Protein AF-A0A089P362-F1 (afdb_monomer_lite)

Secondary structure (DSSP, 8-state):
----TT-HHHHHHHHHHHHHHHHHHH-HHHHHHHHHHHHHHHHHHHHHHHHHHHHHHHHHHSPPTTS----TTTT-S------------

Structure (mmCIF, N/CA/C/O backbone):
data_AF-A0A089P362-F1
#
_entry.id   AF-A0A089P362-F1
#
loop_
_atom_site.group_PDB
_atom_site.id
_atom_site.type_symbol
_atom_site.label_atom_id
_atom_site.label_alt_id
_atom_site.label_comp_id
_atom_site.label_asym_id
_atom_site.label_entity_id
_atom_site.label_seq_id
_atom_site.pdbx_PDB_ins_code
_atom_site.Cartn_x
_atom_site.Cartn_y
_atom_site.Cartn_z
_atom_site.occupancy
_atom_site.B_iso_or_equiv
_atom_site.auth_seq_id
_atom_site.auth_comp_id
_atom_site.auth_asym_id
_atom_site.auth_atom_id
_atom_site.pdbx_PDB_model_num
ATOM 1 N N . MET A 1 1 ? -12.204 24.222 -14.618 1.00 44.59 1 MET A N 1
ATOM 2 C CA . MET A 1 1 ? -11.526 23.920 -13.343 1.00 44.59 1 MET A CA 1
ATOM 3 C C . MET A 1 1 ? -12.175 22.655 -12.802 1.00 44.59 1 MET A C 1
ATOM 5 O O . MET A 1 1 ? -13.266 22.735 -12.254 1.00 44.59 1 MET A O 1
ATOM 9 N N . ALA A 1 2 ? -11.630 21.481 -13.129 1.00 49.44 2 ALA A N 1
ATOM 10 C CA . ALA A 1 2 ? -12.144 20.236 -12.561 1.00 49.44 2 ALA A CA 1
ATOM 11 C C . ALA A 1 2 ? -11.800 20.245 -11.063 1.00 49.44 2 ALA A C 1
ATOM 13 O O . ALA A 1 2 ? -10.680 20.636 -10.739 1.00 49.44 2 ALA A O 1
ATOM 14 N N . PRO A 1 3 ? -12.730 19.909 -10.154 1.00 48.78 3 PRO A N 1
ATOM 15 C CA . PRO A 1 3 ? -12.410 19.848 -8.735 1.00 48.78 3 PRO A CA 1
ATOM 16 C C . PRO A 1 3 ? -11.255 18.864 -8.535 1.00 48.78 3 PRO A C 1
ATOM 18 O O . PRO A 1 3 ? -11.291 17.768 -9.103 1.00 48.78 3 PRO A O 1
ATOM 21 N N . ASP A 1 4 ? -10.248 19.272 -7.758 1.00 57.28 4 ASP A N 1
ATOM 22 C CA . ASP A 1 4 ? -9.077 18.485 -7.357 1.00 57.28 4 ASP A CA 1
ATOM 23 C C . ASP A 1 4 ? -9.515 17.227 -6.597 1.00 57.28 4 ASP A C 1
ATOM 25 O O . ASP A 1 4 ? -9.469 17.121 -5.375 1.00 57.28 4 ASP A O 1
ATOM 29 N N . THR A 1 5 ? -9.996 16.246 -7.352 1.00 57.88 5 THR A N 1
ATOM 30 C CA . THR A 1 5 ? -10.520 14.968 -6.855 1.00 57.88 5 THR A CA 1
ATOM 31 C C . THR A 1 5 ? -9.362 14.024 -6.481 1.00 57.88 5 THR A C 1
ATOM 33 O O . THR A 1 5 ? -9.582 12.870 -6.144 1.00 57.88 5 THR A O 1
ATOM 36 N N . HIS A 1 6 ? -8.118 14.506 -6.567 1.00 67.56 6 HIS A N 1
ATOM 37 C CA . HIS A 1 6 ? -6.874 13.744 -6.447 1.00 67.56 6 HIS A CA 1
ATOM 38 C C . HIS A 1 6 ? -5.858 14.410 -5.507 1.00 67.56 6 HIS A C 1
ATOM 40 O O . HIS A 1 6 ? -4.665 14.176 -5.656 1.00 67.56 6 HIS A O 1
ATOM 46 N N . ASP A 1 7 ? -6.297 15.235 -4.551 1.00 88.19 7 ASP A N 1
ATOM 47 C CA . ASP A 1 7 ? -5.403 15.692 -3.482 1.00 88.19 7 ASP A CA 1
ATOM 48 C C . ASP A 1 7 ? -5.029 14.495 -2.574 1.00 88.19 7 ASP A C 1
ATOM 50 O O . ASP A 1 7 ? -5.902 13.972 -1.866 1.00 88.19 7 ASP A O 1
ATOM 54 N N . PRO A 1 8 ? -3.767 14.019 -2.596 1.00 87.50 8 PRO A N 1
ATOM 55 C CA . PRO A 1 8 ? -3.350 12.847 -1.831 1.00 87.50 8 PRO A CA 1
ATOM 56 C C . PRO A 1 8 ? -3.483 13.065 -0.325 1.00 87.50 8 PRO A C 1
ATOM 58 O O . PRO A 1 8 ? -3.871 12.142 0.395 1.00 87.50 8 PRO A O 1
ATOM 61 N N . ASP A 1 9 ? -3.220 14.284 0.146 1.00 90.94 9 ASP A N 1
ATOM 62 C CA . ASP A 1 9 ? -3.255 14.614 1.568 1.00 90.94 9 ASP A CA 1
ATOM 63 C C . ASP A 1 9 ? -4.688 14.523 2.095 1.00 90.94 9 ASP A C 1
ATOM 65 O O . ASP A 1 9 ? -4.941 13.961 3.166 1.00 90.94 9 ASP A O 1
ATOM 69 N N . ARG A 1 10 ? -5.655 14.973 1.288 1.00 92.62 10 ARG A N 1
ATOM 70 C CA . ARG A 1 10 ? -7.082 14.828 1.588 1.00 92.62 10 ARG A CA 1
ATOM 71 C C . ARG A 1 10 ? -7.512 13.364 1.663 1.00 92.62 10 ARG A C 1
ATOM 73 O O . ARG A 1 10 ? -8.237 12.992 2.582 1.00 92.62 10 ARG A O 1
ATOM 80 N N . ILE A 1 11 ? -7.064 12.529 0.726 1.00 91.31 11 ILE A N 1
ATOM 81 C CA . ILE A 1 11 ? -7.401 11.095 0.703 1.00 91.31 11 ILE A CA 1
ATOM 82 C C . ILE A 1 11 ? -6.836 10.390 1.941 1.00 91.31 11 ILE A C 1
ATOM 84 O O . ILE A 1 11 ? -7.536 9.604 2.584 1.00 91.31 11 ILE A O 1
ATOM 88 N N . ILE A 1 12 ? -5.588 10.694 2.307 1.00 91.69 12 ILE A N 1
ATOM 89 C CA . ILE A 1 12 ? -4.954 10.158 3.515 1.00 91.69 12 ILE A CA 1
ATOM 90 C C . ILE A 1 12 ? -5.737 10.601 4.757 1.00 91.69 12 ILE A C 1
ATOM 92 O O . ILE A 1 12 ? -6.080 9.762 5.594 1.00 91.69 12 ILE A O 1
ATOM 96 N N . GLY A 1 13 ? -6.082 11.888 4.848 1.00 94.94 13 GLY A N 1
ATOM 97 C CA . GLY A 1 13 ? -6.909 12.428 5.928 1.00 94.94 13 GLY A CA 1
ATOM 98 C C . GLY A 1 13 ? -8.245 11.694 6.072 1.00 94.94 13 GLY A C 1
ATOM 99 O O . GLY A 1 13 ? -8.601 11.264 7.171 1.00 94.94 13 GLY A O 1
ATOM 100 N N . ASP A 1 14 ? -8.942 11.453 4.960 1.00 95.44 14 ASP A N 1
ATOM 101 C CA . ASP A 1 14 ? -10.210 10.720 4.944 1.00 95.44 14 ASP A CA 1
ATOM 102 C C . ASP A 1 14 ? -10.061 9.272 5.440 1.00 95.44 14 ASP A C 1
ATOM 104 O O . ASP A 1 14 ? -10.926 8.780 6.176 1.00 9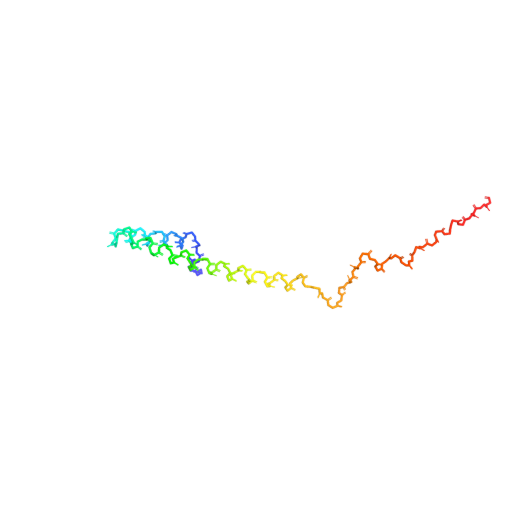5.44 14 ASP A O 1
ATOM 108 N N . ILE A 1 15 ? -8.969 8.582 5.090 1.00 94.38 15 ILE A N 1
ATOM 109 C CA . ILE A 1 15 ? -8.678 7.230 5.594 1.00 94.38 15 ILE A CA 1
ATOM 110 C C . ILE A 1 15 ? -8.514 7.259 7.118 1.00 94.38 15 ILE A C 1
ATOM 112 O O . ILE A 1 15 ? -9.149 6.462 7.814 1.00 94.38 15 ILE A O 1
ATOM 116 N N . PHE A 1 16 ? -7.729 8.195 7.658 1.00 94.56 16 PHE A N 1
ATOM 117 C CA . PHE A 1 16 ? -7.536 8.323 9.107 1.00 94.56 16 PHE A CA 1
ATOM 118 C C . PHE A 1 16 ? -8.832 8.668 9.844 1.00 94.56 16 PHE A C 1
ATOM 120 O O . PHE A 1 16 ? -9.142 8.043 10.861 1.00 94.56 16 PHE A O 1
ATOM 127 N N . CYS A 1 17 ? -9.635 9.594 9.314 1.00 96.12 17 CYS A N 1
ATOM 128 C CA . CYS A 1 17 ? -10.943 9.916 9.880 1.00 96.12 17 CYS A CA 1
ATOM 129 C C . CYS A 1 17 ? -11.860 8.686 9.931 1.00 96.12 17 CYS A C 1
ATOM 131 O O . CYS A 1 17 ? -12.521 8.446 10.944 1.00 96.12 17 CYS A O 1
ATOM 133 N N . ARG A 1 18 ? -11.889 7.875 8.867 1.00 94.81 18 ARG A N 1
ATOM 134 C CA . ARG A 1 18 ? -12.688 6.639 8.823 1.00 94.81 18 ARG A CA 1
ATOM 135 C C . ARG A 1 18 ? -12.185 5.592 9.814 1.00 94.81 18 ARG A C 1
ATOM 137 O O . ARG A 1 18 ? -13.003 4.952 10.469 1.00 94.81 18 ARG A O 1
ATOM 144 N N . LEU A 1 19 ? -10.870 5.445 9.967 1.00 94.56 19 LEU A N 1
ATOM 145 C CA . LEU A 1 19 ? -10.282 4.545 10.960 1.00 94.56 19 LEU A CA 1
ATOM 146 C C . LEU A 1 19 ? -10.621 4.987 12.393 1.00 94.56 19 LEU A C 1
ATOM 148 O O . LEU A 1 19 ? -11.034 4.149 13.192 1.00 94.56 19 LEU A O 1
ATOM 152 N N . SER A 1 20 ? -10.550 6.286 12.710 1.00 94.25 20 SER A N 1
ATOM 153 C CA . SER A 1 20 ? -10.949 6.790 14.039 1.00 94.25 20 SER A CA 1
ATOM 154 C C . SER A 1 20 ? -12.417 6.496 14.339 1.00 94.25 20 SER A C 1
ATOM 156 O O . SER A 1 20 ? -12.736 5.964 15.400 1.00 94.25 20 SER A O 1
ATOM 158 N N . ARG A 1 21 ? -13.312 6.751 13.376 1.00 95.12 21 ARG A N 1
ATOM 159 C CA . ARG A 1 21 ? -14.744 6.439 13.521 1.00 95.12 21 ARG A CA 1
ATOM 160 C C . ARG A 1 21 ? -15.003 4.942 13.677 1.00 95.12 21 ARG A C 1
ATOM 162 O O . ARG A 1 21 ? -15.890 4.556 14.433 1.00 95.12 21 ARG A O 1
ATOM 169 N N . CYS A 1 22 ? -14.236 4.099 12.982 1.00 94.00 22 CYS A N 1
ATOM 170 C CA . CYS A 1 22 ? -14.303 2.646 13.128 1.00 94.00 22 CYS A CA 1
ATOM 171 C C . CYS A 1 22 ? -13.951 2.221 14.560 1.00 94.00 22 CYS A C 1
ATOM 173 O O . CYS A 1 22 ? -14.704 1.465 15.168 1.00 94.00 22 CYS A O 1
ATOM 175 N N . ARG A 1 23 ? -12.874 2.777 15.132 1.00 94.12 23 ARG A N 1
ATOM 176 C CA . ARG A 1 23 ? -12.504 2.552 16.536 1.00 94.12 23 ARG A CA 1
ATOM 177 C C . ARG A 1 23 ? -13.617 2.974 17.492 1.00 94.12 23 ARG A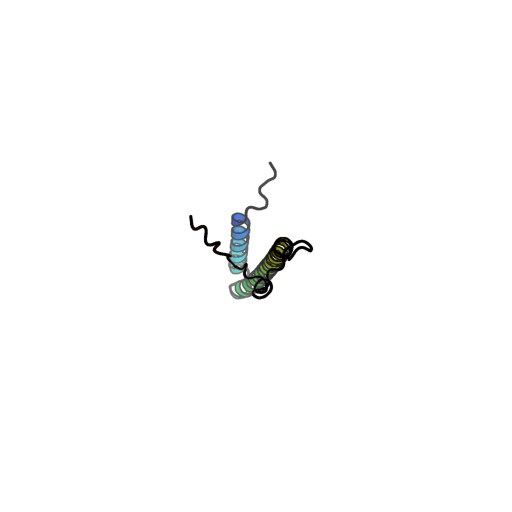 C 1
ATOM 179 O O . ARG A 1 23 ? -13.975 2.213 18.382 1.00 94.12 23 ARG A O 1
ATOM 186 N N . GLU A 1 24 ? -14.168 4.170 17.299 1.00 95.94 24 GLU A N 1
ATOM 187 C CA . GLU A 1 24 ? -15.233 4.715 18.153 1.00 95.94 24 GLU A CA 1
ATOM 188 C C . GLU A 1 24 ? -16.528 3.893 18.075 1.00 95.94 24 GLU A C 1
ATOM 190 O O . GLU A 1 24 ? -17.193 3.704 19.088 1.00 95.94 24 GLU A O 1
ATOM 195 N N . SER A 1 25 ? -16.876 3.380 16.890 1.00 95.88 25 SER A N 1
ATOM 196 C CA . SER A 1 25 ? -18.152 2.687 16.660 1.00 95.88 25 SER A CA 1
ATOM 197 C C . SER A 1 25 ? -18.092 1.181 16.931 1.00 95.88 25 SER A C 1
ATOM 199 O O . SER A 1 25 ? -19.098 0.587 17.307 1.00 95.88 25 SER A O 1
ATOM 201 N N . LEU A 1 26 ? -16.941 0.544 16.689 1.00 94.44 26 LEU A N 1
ATOM 202 C CA . LEU A 1 26 ? -16.789 -0.919 16.659 1.00 94.44 26 LEU A CA 1
ATOM 203 C C . LEU A 1 26 ? -15.692 -1.445 17.601 1.00 94.44 26 LEU A C 1
ATOM 205 O O . LEU A 1 26 ? -15.478 -2.659 17.666 1.00 94.44 26 LEU A O 1
ATOM 209 N N . GLY A 1 27 ? -14.992 -0.558 18.311 1.00 94.56 27 GLY A N 1
ATOM 210 C CA . GLY A 1 27 ? -13.934 -0.901 19.257 1.00 94.56 27 GLY A CA 1
ATOM 211 C C . GLY A 1 27 ? -12.568 -1.186 18.623 1.00 94.56 27 GLY A C 1
ATOM 212 O O . GLY A 1 27 ? -12.391 -1.221 17.401 1.00 94.56 27 GLY A O 1
ATOM 213 N N . GLU A 1 28 ? -11.581 -1.399 19.494 1.00 93.94 28 GLU A N 1
ATOM 214 C CA . GLU A 1 28 ? -10.164 -1.527 19.130 1.00 93.94 28 GLU A CA 1
ATOM 215 C C . GLU A 1 28 ? -9.879 -2.767 18.262 1.00 93.94 28 GLU A C 1
ATOM 217 O O . GLU A 1 28 ? -9.157 -2.684 17.271 1.00 93.94 28 GLU A O 1
ATOM 222 N N . ASP A 1 29 ? -10.513 -3.907 18.550 1.00 94.38 29 ASP A N 1
ATOM 223 C CA . ASP A 1 29 ? -10.322 -5.144 17.776 1.00 94.38 29 ASP A CA 1
ATOM 224 C C . ASP A 1 29 ? -10.740 -4.989 16.307 1.00 94.38 29 ASP A C 1
ATOM 226 O O . ASP A 1 29 ? -10.098 -5.516 15.390 1.00 94.38 29 ASP A O 1
ATOM 230 N N . SER A 1 30 ? -11.823 -4.248 16.067 1.00 92.38 30 SER A N 1
ATOM 231 C CA . SER A 1 30 ? -12.308 -3.947 14.720 1.00 92.38 30 SER A CA 1
ATOM 232 C C . SER A 1 30 ? -11.357 -2.997 13.998 1.00 92.38 30 SER A C 1
ATOM 234 O O . SER A 1 30 ? -11.047 -3.219 12.825 1.00 92.38 30 SER A O 1
ATOM 236 N N . LEU A 1 31 ? -10.820 -1.994 14.703 1.00 94.81 31 LEU A N 1
ATOM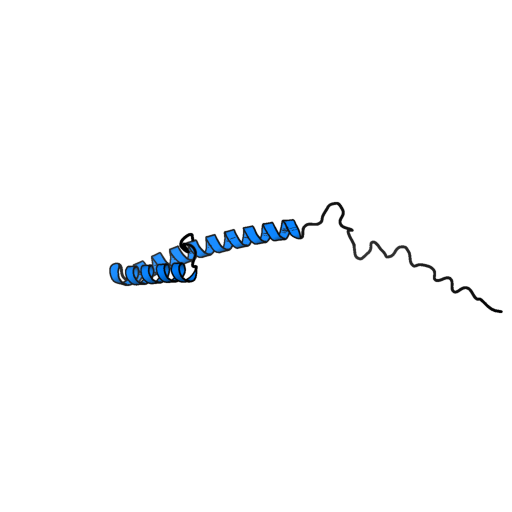 237 C CA . LEU A 1 31 ? -9.782 -1.118 14.166 1.00 94.81 31 LEU A CA 1
ATOM 238 C C . LEU A 1 31 ? -8.559 -1.919 13.716 1.00 94.81 31 LEU A C 1
ATOM 240 O O . LEU A 1 31 ? -8.086 -1.705 12.603 1.00 94.81 31 LEU A O 1
ATOM 244 N N . VAL A 1 32 ? -8.061 -2.850 14.535 1.00 96.06 32 VAL A N 1
ATOM 245 C CA . VAL A 1 32 ? -6.878 -3.661 14.198 1.00 96.06 32 VAL A CA 1
ATOM 246 C C . VAL A 1 32 ? -7.106 -4.452 12.908 1.00 96.06 32 VAL A C 1
ATOM 248 O O . VAL A 1 32 ? -6.253 -4.431 12.015 1.00 96.06 32 VAL A O 1
ATOM 251 N N . LYS A 1 33 ? -8.273 -5.094 12.767 1.00 95.81 33 LYS A N 1
ATOM 252 C CA . LYS A 1 33 ? -8.639 -5.859 11.562 1.00 95.81 33 LYS A CA 1
ATOM 253 C C . LYS A 1 33 ? -8.745 -4.967 10.325 1.00 95.81 33 LYS A C 1
ATOM 255 O O . LYS A 1 33 ? -8.179 -5.293 9.282 1.00 95.81 33 LYS A O 1
ATOM 260 N N . VAL A 1 34 ? -9.426 -3.826 10.439 1.00 95.50 34 VAL A N 1
ATOM 261 C CA . VAL A 1 34 ? -9.593 -2.885 9.321 1.00 95.50 34 VAL A CA 1
ATOM 262 C C . VAL A 1 34 ? -8.255 -2.254 8.937 1.00 95.50 34 VAL A C 1
ATOM 264 O O . VAL A 1 34 ? -7.927 -2.189 7.756 1.00 95.50 34 VAL A O 1
ATOM 267 N N . ALA A 1 35 ? -7.434 -1.857 9.908 1.00 95.00 35 ALA A N 1
ATOM 268 C CA . ALA A 1 35 ? -6.105 -1.312 9.659 1.00 95.00 35 ALA A CA 1
ATOM 269 C C . ALA A 1 35 ? -5.188 -2.336 8.974 1.00 95.00 35 ALA A C 1
ATOM 271 O O . ALA A 1 35 ? -4.430 -1.971 8.077 1.00 95.00 35 ALA A O 1
ATOM 272 N N . ALA A 1 36 ? -5.262 -3.618 9.348 1.00 96.81 36 ALA A N 1
ATOM 273 C CA . ALA A 1 36 ? -4.538 -4.680 8.653 1.00 96.81 36 ALA A CA 1
ATOM 274 C C . ALA A 1 36 ? -4.981 -4.804 7.185 1.00 96.81 36 ALA A C 1
ATOM 276 O O . ALA A 1 36 ? -4.130 -4.811 6.298 1.00 96.81 36 ALA A O 1
ATOM 277 N N . ALA A 1 37 ? -6.290 -4.814 6.916 1.00 96.50 37 ALA A N 1
ATOM 278 C CA . ALA A 1 37 ? -6.818 -4.867 5.552 1.00 96.50 37 ALA A CA 1
ATOM 279 C C . ALA A 1 37 ? -6.392 -3.650 4.709 1.00 96.50 37 ALA A C 1
ATOM 281 O O . ALA A 1 37 ? -5.955 -3.811 3.570 1.00 96.50 37 ALA A O 1
ATOM 282 N N . VAL A 1 38 ? -6.445 -2.441 5.281 1.00 95.88 38 VAL A N 1
ATOM 283 C CA . VAL A 1 38 ? -5.991 -1.209 4.614 1.00 95.88 38 VAL A CA 1
ATOM 284 C C . VAL A 1 38 ? -4.502 -1.283 4.275 1.00 95.88 38 VAL A C 1
ATOM 286 O O . VAL A 1 38 ? -4.121 -0.960 3.153 1.00 95.88 38 VAL A O 1
ATOM 289 N N . ARG A 1 39 ? -3.652 -1.755 5.198 1.00 96.12 39 ARG A N 1
ATOM 290 C CA . ARG A 1 39 ? -2.212 -1.929 4.930 1.00 96.12 39 ARG A CA 1
ATOM 291 C C . ARG A 1 39 ? -1.954 -2.899 3.782 1.00 96.12 39 ARG A C 1
ATOM 293 O O . ARG A 1 39 ? -1.116 -2.606 2.936 1.00 96.12 39 ARG A O 1
ATOM 300 N N . VAL A 1 40 ? -2.671 -4.023 3.737 1.00 97.88 40 VAL A N 1
ATOM 301 C CA . VAL A 1 40 ? -2.543 -5.002 2.645 1.00 97.88 40 VAL A CA 1
ATOM 302 C C . VAL A 1 40 ? -2.947 -4.379 1.309 1.00 97.88 40 VAL A C 1
ATOM 304 O O . VAL A 1 40 ? -2.202 -4.493 0.339 1.00 97.88 40 VAL A O 1
ATOM 307 N N . ALA A 1 41 ? -4.079 -3.672 1.263 1.00 96.62 41 ALA A N 1
ATOM 308 C CA . ALA A 1 41 ? -4.549 -3.014 0.046 1.00 96.62 41 ALA A CA 1
ATOM 309 C C . ALA A 1 41 ? -3.561 -1.947 -0.461 1.00 96.62 41 ALA A C 1
ATOM 311 O O . ALA A 1 41 ? -3.249 -1.908 -1.649 1.00 96.62 41 ALA A O 1
ATOM 312 N N . LEU A 1 42 ? -3.024 -1.119 0.442 1.00 94.94 42 LEU A N 1
ATOM 313 C CA . LEU A 1 42 ? -2.011 -0.120 0.093 1.00 94.94 42 LEU A CA 1
ATOM 314 C C . LEU A 1 42 ? -0.716 -0.775 -0.396 1.00 94.94 42 LEU A C 1
ATOM 316 O O . LEU A 1 42 ? -0.155 -0.336 -1.395 1.00 94.94 42 LEU A O 1
ATOM 320 N N . GLY A 1 43 ? -0.262 -1.840 0.267 1.00 96.38 43 GLY A N 1
ATOM 321 C CA . GLY A 1 43 ? 0.924 -2.588 -0.149 1.00 96.38 43 GLY A CA 1
ATOM 322 C C . GLY A 1 43 ? 0.785 -3.171 -1.556 1.00 96.38 43 GLY A C 1
ATOM 323 O O . GLY A 1 43 ? 1.703 -3.037 -2.360 1.00 96.38 43 GLY A O 1
ATOM 324 N N . ALA A 1 44 ? -0.376 -3.749 -1.876 1.00 97.50 44 ALA A N 1
ATOM 325 C CA . ALA A 1 44 ? -0.662 -4.271 -3.210 1.00 97.50 44 ALA A CA 1
ATOM 326 C C . ALA A 1 44 ? -0.636 -3.167 -4.281 1.00 97.50 44 ALA A C 1
ATOM 328 O O . ALA A 1 44 ? 0.014 -3.329 -5.310 1.00 97.50 44 ALA A O 1
ATOM 329 N N . ALA A 1 45 ? -1.270 -2.020 -4.016 1.00 95.06 45 ALA A N 1
ATOM 330 C CA . ALA A 1 45 ? -1.279 -0.892 -4.949 1.00 95.06 45 ALA A CA 1
ATOM 331 C C . ALA A 1 45 ? 0.125 -0.298 -5.173 1.00 95.06 45 ALA A C 1
ATOM 333 O O . ALA A 1 45 ? 0.487 0.055 -6.295 1.00 95.06 45 ALA A O 1
ATOM 334 N N . VAL A 1 46 ? 0.935 -0.205 -4.112 1.00 96.19 46 VAL A N 1
ATOM 335 C CA . VAL A 1 46 ? 2.329 0.258 -4.205 1.00 96.19 46 VAL A CA 1
ATOM 336 C C . VAL A 1 46 ? 3.176 -0.712 -5.025 1.00 96.19 46 VAL A C 1
ATOM 338 O O . VAL A 1 46 ? 3.982 -0.261 -5.837 1.00 96.19 46 VAL A O 1
ATOM 341 N N . LEU A 1 47 ? 2.995 -2.022 -4.836 1.00 97.50 47 LEU A N 1
ATOM 342 C CA . LEU A 1 47 ? 3.704 -3.035 -5.614 1.00 97.50 47 LEU A CA 1
ATOM 343 C C . LEU A 1 47 ? 3.360 -2.932 -7.104 1.00 97.50 47 LEU A C 1
ATOM 345 O O . LEU A 1 47 ? 4.269 -2.863 -7.925 1.00 97.50 47 LEU A O 1
ATOM 349 N N . GLU A 1 48 ? 2.073 -2.836 -7.444 1.00 97.62 48 GLU A N 1
ATOM 350 C CA . GLU A 1 48 ? 1.623 -2.705 -8.835 1.00 97.62 48 GLU A CA 1
ATOM 351 C C . GLU A 1 48 ? 2.223 -1.459 -9.512 1.00 97.62 48 GLU A C 1
ATOM 353 O O . GLU A 1 48 ? 2.721 -1.515 -10.638 1.00 97.62 48 GLU A O 1
ATOM 358 N N . GLU A 1 49 ? 2.229 -0.319 -8.817 1.00 95.88 49 GLU A N 1
ATOM 359 C CA . GLU A 1 49 ? 2.830 0.908 -9.341 1.00 95.88 49 GLU A CA 1
ATOM 360 C C . GLU A 1 49 ? 4.357 0.789 -9.474 1.00 95.88 49 GLU A C 1
ATOM 362 O O . GLU A 1 49 ? 4.937 1.289 -10.442 1.00 95.88 49 GLU A O 1
ATOM 367 N N . ALA A 1 50 ? 5.028 0.115 -8.538 1.00 95.06 50 ALA A N 1
ATOM 368 C CA . ALA A 1 50 ? 6.461 -0.140 -8.626 1.00 95.06 50 ALA A CA 1
ATOM 369 C C . ALA A 1 50 ? 6.806 -1.018 -9.839 1.00 95.06 50 ALA A C 1
ATOM 371 O O . ALA A 1 50 ? 7.737 -0.693 -10.577 1.00 95.06 50 ALA A O 1
ATOM 372 N N . GLU A 1 51 ? 6.033 -2.076 -10.090 1.00 97.25 51 GLU A N 1
ATOM 373 C CA . GLU A 1 51 ? 6.183 -2.946 -11.260 1.00 97.25 51 GLU A CA 1
ATOM 374 C C . GLU A 1 51 ? 5.942 -2.182 -12.565 1.00 97.25 51 GLU A C 1
ATOM 376 O O . GLU A 1 51 ? 6.745 -2.271 -13.496 1.00 97.25 51 GLU A O 1
ATOM 381 N N . ARG A 1 52 ? 4.896 -1.348 -12.617 1.00 96.06 52 ARG A N 1
ATOM 382 C CA . ARG A 1 52 ? 4.601 -0.483 -13.768 1.00 96.06 52 ARG A CA 1
ATOM 383 C C . ARG A 1 52 ? 5.757 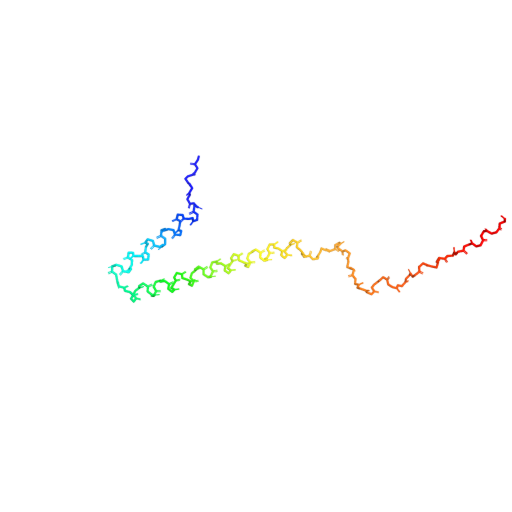0.470 -14.073 1.00 96.06 52 ARG A C 1
ATOM 385 O O . ARG A 1 52 ? 6.165 0.609 -15.228 1.00 96.06 52 ARG A O 1
ATOM 392 N N . ARG A 1 53 ? 6.323 1.108 -13.044 1.00 93.69 53 ARG A N 1
ATOM 393 C CA . ARG A 1 53 ? 7.494 1.991 -13.188 1.00 93.69 53 ARG A CA 1
ATOM 394 C C . ARG A 1 53 ? 8.736 1.223 -13.619 1.00 93.69 53 ARG A C 1
ATOM 396 O O . ARG A 1 53 ? 9.482 1.717 -14.464 1.00 93.69 53 ARG A O 1
ATOM 403 N N . ALA A 1 54 ? 8.956 0.034 -13.062 1.00 92.69 54 ALA A N 1
ATOM 404 C CA . ALA A 1 54 ? 10.067 -0.828 -13.440 1.00 92.69 54 ALA A CA 1
ATOM 405 C C . ALA A 1 54 ? 9.971 -1.249 -14.914 1.00 92.69 54 ALA A C 1
ATOM 407 O O . ALA A 1 54 ? 10.970 -1.165 -15.626 1.00 92.69 54 ALA A O 1
ATOM 408 N N . ALA A 1 55 ? 8.778 -1.608 -15.398 1.00 92.38 55 ALA A N 1
ATOM 409 C CA . ALA A 1 55 ? 8.539 -1.926 -16.805 1.00 92.38 55 ALA A CA 1
ATOM 410 C C . ALA A 1 55 ? 8.833 -0.725 -17.719 1.00 92.38 55 ALA A C 1
ATOM 412 O O . ALA A 1 55 ? 9.616 -0.844 -18.660 1.00 92.38 55 ALA A O 1
ATOM 413 N N . ALA A 1 56 ? 8.306 0.458 -17.388 1.00 91.56 56 ALA A N 1
ATOM 414 C CA . ALA A 1 56 ? 8.559 1.679 -18.156 1.00 91.56 56 ALA A CA 1
ATOM 415 C C . ALA A 1 56 ? 10.052 2.069 -18.184 1.00 91.56 56 ALA A C 1
ATOM 417 O O . ALA A 1 56 ? 10.560 2.590 -19.180 1.00 91.56 56 ALA A O 1
ATOM 418 N N . LEU A 1 57 ? 10.785 1.826 -17.092 1.00 91.00 57 LEU A N 1
ATOM 419 C CA . LEU A 1 57 ? 12.236 2.011 -17.052 1.00 91.00 57 LEU A CA 1
ATOM 420 C C . LEU A 1 57 ? 12.956 0.981 -17.924 1.00 91.00 57 LEU A C 1
ATOM 422 O O . LEU A 1 57 ? 13.800 1.374 -18.725 1.00 91.00 57 LEU A O 1
ATOM 426 N N . ALA A 1 58 ? 12.593 -0.299 -17.819 1.00 86.62 58 ALA A N 1
ATOM 427 C CA . ALA A 1 58 ? 13.179 -1.375 -18.612 1.00 86.62 58 ALA A CA 1
ATOM 428 C C . ALA A 1 58 ? 13.007 -1.144 -20.123 1.00 86.62 58 ALA A C 1
ATOM 430 O O . ALA A 1 58 ? 13.958 -1.336 -20.879 1.00 86.62 58 ALA A O 1
ATOM 431 N N . GLU A 1 59 ? 11.846 -0.652 -20.563 1.00 84.81 59 GLU A N 1
ATOM 432 C CA . GLU A 1 59 ? 11.611 -0.255 -21.958 1.00 84.81 59 GLU A CA 1
ATOM 433 C C . GLU A 1 59 ? 12.564 0.858 -22.419 1.00 84.81 59 GLU A C 1
ATOM 435 O O . GLU A 1 59 ? 13.049 0.855 -23.552 1.00 84.81 59 GLU A O 1
ATOM 440 N N . ARG A 1 60 ? 12.873 1.815 -21.536 1.00 80.06 60 ARG A N 1
ATOM 441 C CA . ARG A 1 60 ? 13.767 2.941 -21.846 1.00 80.06 60 ARG A CA 1
ATOM 442 C C . ARG A 1 60 ? 15.243 2.562 -21.830 1.00 80.06 60 ARG A C 1
ATOM 444 O O . ARG A 1 60 ? 16.012 3.152 -22.589 1.00 80.06 60 ARG A O 1
ATOM 451 N N . THR A 1 61 ? 15.639 1.638 -20.959 1.00 78.56 61 THR A N 1
ATOM 452 C CA . THR A 1 61 ? 17.040 1.239 -20.745 1.00 78.56 61 THR A CA 1
ATOM 453 C C . THR A 1 61 ? 17.421 -0.057 -21.459 1.00 78.56 61 THR A C 1
ATOM 455 O O . THR A 1 61 ? 18.563 -0.497 -21.348 1.00 78.56 61 THR A O 1
ATOM 458 N N . GLY A 1 62 ? 16.482 -0.691 -22.162 1.00 75.75 62 GLY A N 1
ATOM 459 C CA . GLY A 1 62 ? 16.730 -1.918 -22.906 1.00 75.75 62 GLY A CA 1
ATOM 460 C C . GLY A 1 62 ? 17.760 -1.719 -24.030 1.00 75.75 62 GLY A C 1
ATOM 461 O O . GLY A 1 62 ? 17.741 -0.675 -24.690 1.00 75.75 62 GLY A O 1
ATOM 462 N N . PRO A 1 63 ? 18.637 -2.710 -24.289 1.00 68.81 63 PRO A N 1
ATOM 463 C CA . PRO A 1 63 ? 19.550 -2.662 -25.423 1.00 68.81 63 PRO A CA 1
ATOM 464 C C . PRO A 1 63 ? 18.756 -2.596 -26.729 1.00 68.81 63 PRO A C 1
ATOM 466 O O . PRO A 1 63 ? 17.919 -3.457 -27.009 1.00 68.81 63 PRO A O 1
ATOM 469 N N . ARG A 1 64 ? 19.027 -1.589 -27.552 1.00 76.69 64 ARG A N 1
ATOM 470 C CA . ARG A 1 64 ? 18.414 -1.439 -28.872 1.00 76.69 64 ARG A CA 1
ATOM 471 C C . ARG A 1 64 ? 19.197 -2.248 -29.907 1.00 76.69 64 ARG A C 1
ATOM 473 O O . ARG A 1 64 ? 20.408 -2.411 -29.768 1.00 76.69 64 ARG A O 1
ATOM 480 N N . PRO A 1 65 ? 18.563 -2.674 -31.015 1.00 73.88 65 PRO A N 1
ATOM 481 C CA . PRO A 1 65 ? 19.238 -3.427 -32.080 1.00 73.88 65 PRO A CA 1
ATOM 482 C C . PRO A 1 65 ? 20.465 -2.730 -32.690 1.00 73.88 65 PRO A C 1
ATOM 484 O O . PRO A 1 65 ? 21.331 -3.385 -33.256 1.00 73.88 65 PRO A O 1
ATOM 487 N N . ARG A 1 66 ? 20.534 -1.399 -32.576 1.00 78.50 66 ARG A N 1
ATOM 488 C CA . ARG A 1 66 ? 21.631 -0.555 -33.073 1.00 78.50 66 ARG A CA 1
ATOM 489 C C . ARG A 1 66 ? 22.634 -0.136 -31.996 1.00 78.50 66 ARG A C 1
ATOM 491 O O . ARG A 1 66 ? 23.554 0.618 -32.301 1.00 78.50 66 ARG A O 1
ATOM 498 N N . ASP A 1 67 ? 22.441 -0.563 -30.751 1.00 79.62 67 ASP A N 1
ATOM 499 C CA . ASP A 1 67 ? 23.353 -0.195 -29.674 1.00 79.62 67 ASP A CA 1
ATOM 500 C C . ASP A 1 67 ? 24.675 -0.949 -29.834 1.00 79.62 67 ASP A C 1
ATOM 502 O O . ASP A 1 67 ? 24.715 -2.164 -30.046 1.00 79.62 67 ASP A O 1
ATOM 506 N N . VAL A 1 68 ? 25.782 -0.214 -29.727 1.00 75.69 68 VAL A N 1
ATOM 507 C CA . VAL A 1 68 ? 27.125 -0.791 -29.798 1.00 75.69 68 VAL A CA 1
ATOM 508 C C . VAL A 1 68 ? 27.366 -1.607 -28.532 1.00 75.69 68 VAL A C 1
ATOM 510 O O . VAL A 1 68 ? 27.537 -1.064 -27.440 1.00 75.69 68 VAL A O 1
ATOM 513 N N . ARG A 1 69 ? 27.402 -2.934 -28.671 1.00 71.31 69 ARG A N 1
ATOM 514 C CA . ARG A 1 69 ? 27.736 -3.843 -27.573 1.00 71.31 69 ARG A CA 1
ATOM 515 C C . ARG A 1 69 ? 29.240 -3.789 -27.301 1.00 71.31 69 ARG A C 1
ATOM 517 O O . ARG A 1 69 ? 30.023 -4.490 -27.935 1.00 71.31 69 ARG A O 1
ATOM 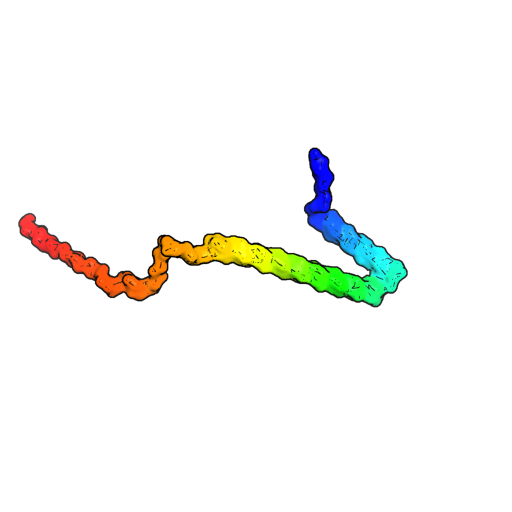524 N N . VAL A 1 70 ? 29.645 -2.959 -26.344 1.00 68.44 70 VAL A N 1
ATOM 525 C CA . VAL A 1 70 ? 31.024 -2.934 -25.845 1.00 68.44 70 VAL A CA 1
ATOM 526 C C . VAL A 1 70 ? 31.197 -4.081 -24.851 1.00 68.44 70 VAL A C 1
ATOM 528 O O . VAL A 1 70 ? 30.650 -4.044 -23.752 1.00 68.44 70 VAL A O 1
ATOM 531 N N . THR A 1 71 ? 31.950 -5.116 -25.219 1.00 66.75 71 THR A N 1
ATOM 532 C CA . THR A 1 71 ? 32.456 -6.098 -24.250 1.00 66.75 71 THR A CA 1
ATOM 533 C C . THR A 1 71 ? 33.888 -5.725 -23.879 1.00 66.75 71 THR A C 1
ATOM 535 O O . THR A 1 71 ? 34.654 -5.269 -24.729 1.00 66.75 71 THR A O 1
ATOM 538 N N . ALA A 1 72 ? 34.266 -5.922 -22.611 1.00 62.38 72 ALA A N 1
ATOM 539 C CA . ALA A 1 72 ? 35.571 -5.526 -22.059 1.00 62.38 72 ALA A CA 1
ATOM 540 C C . ALA A 1 72 ? 36.793 -6.088 -22.822 1.00 62.38 72 ALA A C 1
ATOM 542 O O . ALA A 1 72 ? 37.915 -5.615 -22.642 1.00 62.38 72 ALA A O 1
ATOM 543 N N . TRP A 1 73 ? 36.572 -7.078 -23.690 1.00 60.50 73 TRP A N 1
ATOM 544 C CA . TRP A 1 73 ? 37.597 -7.777 -24.459 1.00 60.50 73 TRP A CA 1
ATOM 545 C C . TRP A 1 73 ? 37.478 -7.608 -25.980 1.00 60.50 73 TRP A C 1
ATOM 547 O O . TRP A 1 73 ? 38.411 -7.970 -26.687 1.00 60.50 73 TRP A O 1
ATOM 557 N N . ALA A 1 74 ? 36.398 -7.016 -26.509 1.00 57.91 74 ALA A N 1
ATOM 558 C CA . ALA A 1 74 ? 36.198 -6.901 -27.962 1.00 57.91 74 ALA A CA 1
ATOM 559 C C . ALA A 1 74 ? 37.127 -5.891 -28.660 1.00 57.91 74 ALA A C 1
ATOM 561 O O . ALA A 1 74 ? 37.169 -5.855 -29.885 1.00 57.91 74 ALA A O 1
ATOM 562 N N . ARG A 1 75 ? 37.878 -5.070 -27.910 1.00 54.84 75 ARG A N 1
ATO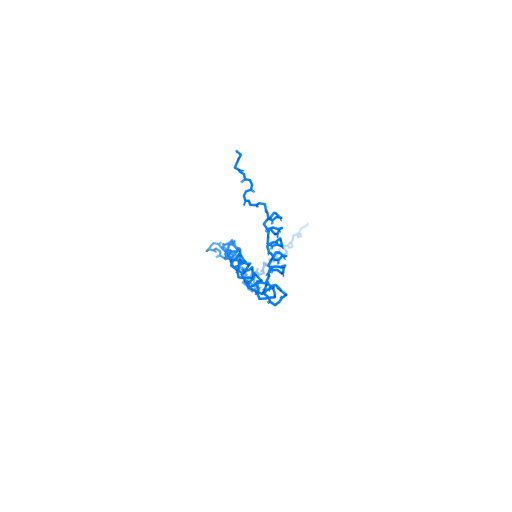M 563 C CA . ARG A 1 75 ? 38.735 -4.006 -28.465 1.00 54.84 75 ARG A CA 1
ATOM 564 C C . ARG A 1 75 ? 40.213 -4.113 -28.068 1.00 54.84 75 ARG A C 1
ATOM 566 O O . ARG A 1 75 ? 40.883 -3.094 -27.965 1.00 54.84 75 ARG A O 1
ATOM 573 N N . ARG A 1 76 ? 40.733 -5.326 -27.835 1.00 56.12 76 ARG A N 1
ATOM 574 C CA . ARG A 1 76 ? 42.179 -5.569 -27.605 1.00 56.12 76 ARG A CA 1
ATOM 575 C C . ARG A 1 76 ? 42.885 -6.269 -28.777 1.00 56.12 76 ARG A C 1
ATOM 577 O O . ARG A 1 76 ? 43.853 -6.984 -28.557 1.00 56.12 76 ARG A O 1
ATOM 584 N N . THR A 1 77 ? 42.425 -6.081 -30.012 1.00 57.38 77 THR A N 1
ATOM 585 C CA . THR A 1 77 ? 43.030 -6.723 -31.204 1.00 57.38 77 THR A CA 1
ATOM 586 C C . THR A 1 77 ? 43.501 -5.739 -32.272 1.00 57.38 77 THR A C 1
ATOM 588 O O . THR A 1 77 ? 43.605 -6.082 -33.442 1.00 57.38 77 THR A O 1
ATOM 591 N N . GLY A 1 78 ? 43.836 -4.517 -31.870 1.00 55.03 78 GLY A N 1
ATOM 592 C CA . GLY A 1 78 ? 44.454 -3.534 -32.754 1.00 55.03 78 GLY A CA 1
ATOM 593 C C . GLY A 1 78 ? 45.128 -2.459 -31.926 1.00 55.03 78 GLY A C 1
ATOM 594 O O . GLY A 1 78 ? 44.603 -1.358 -31.810 1.00 55.03 78 GLY A O 1
ATOM 595 N N . GLY A 1 79 ? 46.231 -2.819 -31.265 1.00 49.38 79 GLY A N 1
ATOM 596 C CA . GLY A 1 79 ? 47.189 -1.811 -30.833 1.00 49.38 79 GLY A CA 1
ATOM 597 C C . GLY A 1 79 ? 47.755 -1.182 -32.096 1.00 49.38 79 GLY A C 1
ATOM 598 O O . GLY A 1 79 ? 48.336 -1.893 -32.910 1.00 49.38 79 GLY A O 1
ATOM 599 N N . ASP A 1 80 ? 47.496 0.105 -32.283 1.00 60.09 80 ASP A N 1
ATOM 600 C CA . ASP A 1 80 ? 48.109 0.897 -33.341 1.00 60.09 80 ASP A CA 1
ATOM 601 C C . ASP A 1 80 ? 49.630 0.856 -33.115 1.00 60.09 80 ASP A C 1
ATOM 603 O O . ASP A 1 80 ? 50.076 1.238 -32.023 1.00 60.09 80 ASP A O 1
ATOM 607 N N . PRO A 1 81 ? 50.443 0.320 -34.043 1.00 53.88 81 PRO A N 1
ATOM 608 C CA . PRO A 1 81 ? 51.875 0.517 -33.960 1.00 53.88 81 PRO A CA 1
ATOM 609 C C . PRO A 1 81 ? 52.107 2.009 -34.188 1.00 53.88 81 PRO A C 1
ATOM 611 O O . PRO A 1 81 ? 52.050 2.489 -35.314 1.00 53.88 81 PRO A O 1
ATOM 614 N N . TYR A 1 82 ? 52.325 2.750 -33.102 1.00 54.97 82 TYR A N 1
ATOM 615 C CA . TYR A 1 82 ? 52.928 4.074 -33.170 1.00 54.97 82 TYR A CA 1
ATOM 616 C C . TYR A 1 82 ? 54.276 3.912 -33.886 1.00 54.97 82 TYR A C 1
ATOM 618 O O . TYR A 1 82 ? 55.266 3.514 -33.272 1.00 54.97 82 TYR A O 1
ATOM 626 N N . ASP A 1 83 ? 54.287 4.150 -35.195 1.00 61.19 83 ASP A N 1
ATOM 627 C CA . ASP A 1 83 ? 55.501 4.291 -35.984 1.00 61.19 83 ASP A CA 1
ATOM 628 C C . ASP A 1 83 ? 56.066 5.670 -35.650 1.00 61.19 83 ASP A C 1
ATOM 630 O O . ASP A 1 83 ? 55.612 6.704 -36.147 1.00 61.19 83 ASP A O 1
ATOM 634 N N . VAL A 1 84 ? 56.981 5.697 -34.682 1.00 55.88 84 VAL A N 1
ATOM 635 C CA . VAL A 1 84 ? 57.801 6.874 -34.407 1.00 55.88 84 VAL A CA 1
ATOM 636 C C . VAL A 1 84 ? 58.783 6.958 -35.569 1.00 55.88 84 VAL A C 1
ATOM 638 O O . VAL A 1 84 ? 59.878 6.409 -35.505 1.00 55.88 84 VAL A O 1
ATOM 641 N N . GLY A 1 85 ? 58.339 7.586 -36.657 1.00 50.56 85 GLY A N 1
ATOM 642 C CA . GLY A 1 85 ? 59.202 7.940 -37.770 1.00 50.56 85 GLY A CA 1
ATOM 643 C C . GLY A 1 85 ? 60.333 8.824 -37.258 1.00 50.56 85 GLY A C 1
ATOM 644 O O . GLY A 1 85 ? 60.095 9.941 -36.797 1.00 50.56 85 GLY A O 1
ATOM 645 N N . ASP A 1 86 ? 61.548 8.282 -37.313 1.00 56.78 86 ASP A N 1
ATOM 646 C CA . ASP A 1 86 ? 62.809 9.011 -37.210 1.00 56.78 86 ASP A CA 1
ATOM 647 C C . ASP A 1 86 ? 62.879 10.032 -38.360 1.00 56.78 86 ASP A C 1
ATOM 649 O O . ASP A 1 86 ? 63.436 9.762 -39.424 1.00 56.78 86 ASP A O 1
ATOM 653 N N . ASP A 1 87 ? 62.311 11.220 -38.157 1.00 50.16 87 ASP A N 1
ATOM 654 C CA . ASP A 1 87 ? 62.662 12.398 -38.950 1.00 50.16 87 ASP A CA 1
ATOM 655 C C . ASP A 1 87 ? 63.908 13.044 -38.325 1.00 50.16 87 ASP A C 1
ATOM 657 O O . ASP A 1 87 ? 63.840 13.990 -37.538 1.00 50.16 87 ASP A O 1
ATOM 661 N N . LEU A 1 88 ? 65.068 12.487 -38.683 1.00 49.53 88 LEU A N 1
ATOM 662 C CA . LEU A 1 88 ? 66.340 13.208 -38.738 1.00 49.53 88 LEU A CA 1
ATOM 663 C C . LEU A 1 88 ? 66.457 13.825 -40.138 1.00 49.53 88 LEU A C 1
ATOM 665 O O . LEU A 1 88 ? 66.549 13.100 -41.134 1.00 49.53 88 LEU A O 1
ATOM 669 N N . PRO A 1 89 ? 66.420 15.159 -40.222 1.00 51.66 89 PRO A N 1
ATOM 670 C CA . PRO A 1 89 ? 67.608 15.883 -40.681 1.00 51.66 89 PRO A CA 1
ATOM 671 C C . PRO A 1 89 ? 67.974 17.111 -39.833 1.00 51.66 89 PRO A C 1
ATOM 673 O O . PRO A 1 89 ? 67.073 17.897 -39.461 1.00 51.66 89 PRO A O 1
#

Organism: NCBI:txid693986

Radius of gyration: 30.61 Å; chains: 1; bounding box: 86×32×60 Å

Foldseek 3Di:
DPPCPPPPVVVVVVVVVVLVVQCVPPNDVSSVVVVVVVVVVVVVVVVVVVVVVVVVVCVVPPDDPPDDDDDPPPPPPDDDPPPPPPPDD

Sequence (89 aa):
MAPDTHDPDRIIGDIFCRLSRCRESLGEDSLVKVAAAVRVALGAAVLEEAERRAAALAERTGPRPRDVRVTAWARRTGGDPYDVGDDLP

pLDDT: mean 81.05, std 17.45, range [44.59, 97.88]